Protein AF-A0A961WH49-F1 (afdb_monomer_lite)

Sequence (160 aa):
MSEDCFDELENGQGAEIACLVPLRLSDTERTELETGSRGYVKDVACTLTVRISRATIAEAISAADHVFESPEQPVTCTVTTHKSRFDVTATFAPRIVFKNDAAVEATPGLANVKGVNRAISWPVVMFVNRWPSIRTGLMQVADAYRRHARGRHENGPSKP

Foldseek 3Di:
DAQPQVCLLPPNPDQKSWHKDKDFDDPVRQVVVCVVVVNFWRTKIKIKTDIGGNVLVVVVLVDQWDKRKADWIKMKMWTDTPPDIWIKIWTWIKIFTHHRLATPWIFGRIGDIDGDDPVVVVVVNVCCRPPPVNTVVVRVVSSVVSVVVVVCVVCDDDDD

Secondary structure (DSSP, 8-state):
-BS-HHHHHHH--SSEEEEEEEEE--HHHHHHHHHHTTTSEEEEEEEEEEEEEHHHHHHHHH-SSEEEEPPPEEEEEEEEESS-EEEEEEEE--EEEEETTEEEEEE--EEEEESS-HHHHHHHHHHHHH-HHHHHHHHHHHHHHHHHHHHHHHT-----

Structure (mmCIF, N/CA/C/O backbone):
data_AF-A0A961WH49-F1
#
_entry.id   AF-A0A961WH49-F1
#
loop_
_atom_site.group_PDB
_atom_site.id
_atom_site.type_symbol
_atom_site.label_atom_id
_atom_site.label_alt_id
_atom_site.label_comp_id
_atom_site.label_asym_id
_atom_site.label_entity_id
_atom_site.label_seq_id
_atom_site.pdbx_PDB_ins_code
_atom_site.Cartn_x
_atom_site.Cartn_y
_atom_site.Cartn_z
_atom_site.occupancy
_atom_site.B_iso_or_equiv
_atom_site.auth_seq_id
_atom_site.auth_comp_id
_atom_site.auth_asym_id
_atom_site.auth_atom_id
_atom_site.pdbx_PDB_model_num
ATOM 1 N N . MET A 1 1 ? -10.340 -15.920 -3.543 1.00 65.38 1 MET A N 1
ATOM 2 C CA . MET A 1 1 ? -10.041 -14.561 -3.053 1.00 65.38 1 MET A CA 1
ATOM 3 C C . MET A 1 1 ? -10.832 -13.599 -3.903 1.00 65.38 1 MET A C 1
ATOM 5 O O . MET A 1 1 ? -10.866 -13.810 -5.110 1.00 65.38 1 MET A O 1
ATOM 9 N N . SER A 1 2 ? -11.486 -12.624 -3.280 1.00 78.75 2 SER A N 1
ATOM 10 C CA . SER A 1 2 ? -12.214 -11.576 -4.002 1.00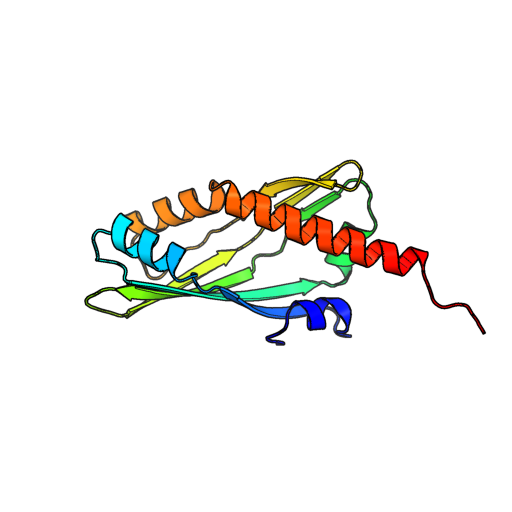 78.75 2 SER A CA 1
ATOM 11 C C . SER A 1 2 ? -11.238 -10.598 -4.671 1.00 78.75 2 SER A C 1
ATOM 13 O O . SER A 1 2 ? -10.148 -10.375 -4.146 1.00 78.75 2 SER A O 1
ATOM 15 N N . GLU A 1 3 ? -11.611 -10.011 -5.806 1.00 80.88 3 GLU A N 1
ATOM 16 C CA . GLU A 1 3 ? -10.914 -8.846 -6.385 1.00 80.88 3 GLU A CA 1
ATOM 17 C C . GLU A 1 3 ? -11.504 -7.517 -5.880 1.00 80.88 3 GLU A C 1
ATOM 19 O O . GLU A 1 3 ? -10.883 -6.466 -6.022 1.00 80.88 3 GLU A O 1
ATOM 24 N N . ASP A 1 4 ? -12.672 -7.570 -5.233 1.00 85.69 4 ASP A N 1
ATOM 25 C CA . ASP A 1 4 ? -13.268 -6.453 -4.508 1.00 85.69 4 ASP A CA 1
ATOM 26 C C . ASP A 1 4 ? -12.992 -6.624 -3.011 1.00 85.69 4 ASP A C 1
ATOM 28 O O . ASP A 1 4 ? -13.689 -7.339 -2.282 1.00 85.69 4 ASP A O 1
ATOM 32 N N . CYS A 1 5 ? -11.903 -6.002 -2.558 1.00 87.31 5 CYS A N 1
ATOM 33 C CA . CYS A 1 5 ? -11.503 -6.047 -1.157 1.00 87.31 5 CYS A CA 1
ATOM 34 C C . CYS A 1 5 ? -12.479 -5.334 -0.222 1.00 87.31 5 CYS A C 1
ATOM 36 O O . CYS A 1 5 ? -12.513 -5.672 0.960 1.00 87.31 5 CYS A O 1
ATOM 38 N N . PHE A 1 6 ? -13.229 -4.347 -0.715 1.00 85.94 6 PHE A N 1
ATOM 39 C CA . PHE A 1 6 ? -14.1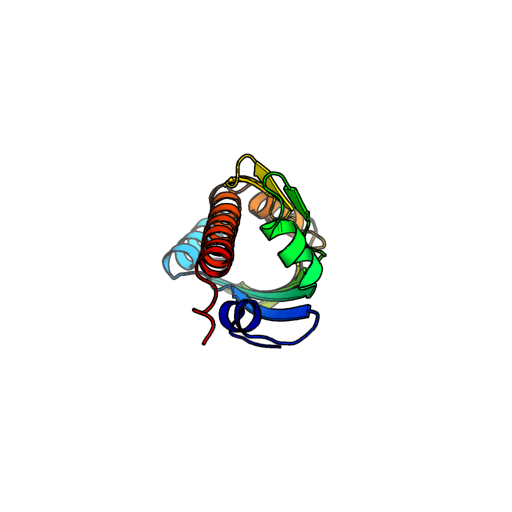76 -3.624 0.119 1.00 85.94 6 PHE A CA 1
ATOM 40 C C . PHE A 1 6 ? -15.413 -4.487 0.365 1.00 85.94 6 PHE A C 1
ATOM 42 O O . PHE A 1 6 ? -15.774 -4.700 1.518 1.00 85.94 6 PHE A O 1
ATOM 49 N N . ASP A 1 7 ? -15.977 -5.090 -0.683 1.00 88.00 7 ASP A N 1
ATOM 50 C CA . ASP A 1 7 ? -17.088 -6.035 -0.534 1.00 88.00 7 ASP A CA 1
ATOM 51 C C . ASP A 1 7 ? -16.707 -7.245 0.337 1.00 88.00 7 ASP A C 1
ATOM 53 O O . ASP A 1 7 ? -17.439 -7.606 1.259 1.00 88.00 7 ASP A O 1
ATOM 57 N N . GLU A 1 8 ? -15.512 -7.818 0.137 1.00 90.56 8 GLU A N 1
ATOM 58 C CA . GLU A 1 8 ? -15.022 -8.904 0.995 1.00 90.56 8 GLU A CA 1
ATOM 59 C C . GLU A 1 8 ? -14.934 -8.450 2.455 1.00 90.56 8 GLU A C 1
ATOM 61 O O . GLU A 1 8 ? -15.381 -9.157 3.357 1.00 90.56 8 GLU A O 1
ATOM 66 N N . LEU A 1 9 ? -14.395 -7.259 2.714 1.00 86.94 9 LEU A N 1
ATOM 67 C CA . LEU A 1 9 ? -14.302 -6.700 4.057 1.00 86.94 9 LEU A CA 1
ATOM 68 C C . LEU A 1 9 ? -15.684 -6.499 4.699 1.00 86.94 9 LEU A C 1
ATOM 70 O O . LEU A 1 9 ? -15.847 -6.797 5.883 1.00 86.94 9 LEU A O 1
ATOM 74 N N . GLU A 1 10 ? -16.677 -6.043 3.939 1.00 86.38 10 GLU A N 1
ATOM 75 C CA . GLU A 1 10 ? -17.998 -5.693 4.462 1.00 86.38 10 GLU A CA 1
ATOM 76 C C . GLU A 1 10 ? -18.974 -6.859 4.589 1.00 86.38 10 GLU A C 1
ATOM 78 O O . GLU A 1 10 ? -19.665 -6.958 5.605 1.00 86.38 10 GLU A O 1
ATOM 83 N N . ASN A 1 11 ? -19.041 -7.708 3.566 1.00 87.19 11 ASN A N 1
ATOM 84 C CA . ASN A 1 11 ? -20.110 -8.686 3.376 1.00 87.19 11 ASN A CA 1
ATOM 85 C C . ASN A 1 11 ? -19.618 -10.134 3.481 1.00 87.19 11 ASN A C 1
ATOM 87 O O . ASN A 1 11 ? -20.424 -11.052 3.677 1.00 87.19 11 ASN A O 1
ATOM 91 N N . GLY A 1 12 ? -18.304 -10.358 3.391 1.00 87.50 12 GLY A N 1
ATOM 92 C CA . GLY A 1 12 ? -17.728 -11.693 3.501 1.00 87.50 12 GLY A CA 1
ATOM 93 C C . GLY A 1 12 ? -18.018 -12.351 4.859 1.00 87.50 12 GLY A C 1
ATOM 94 O O . GLY A 1 12 ? -18.004 -11.714 5.911 1.00 87.50 12 GLY A O 1
ATOM 95 N N . GLN A 1 13 ? -18.280 -13.659 4.832 1.00 87.56 13 GLN A N 1
ATOM 96 C CA . GLN A 1 13 ? -18.679 -14.451 6.009 1.00 87.56 13 GLN A CA 1
ATOM 97 C C . GLN A 1 13 ? -17.543 -15.335 6.559 1.00 87.56 13 GLN A C 1
ATOM 99 O O . GLN A 1 13 ? -17.705 -16.008 7.575 1.00 87.56 13 GLN A O 1
AT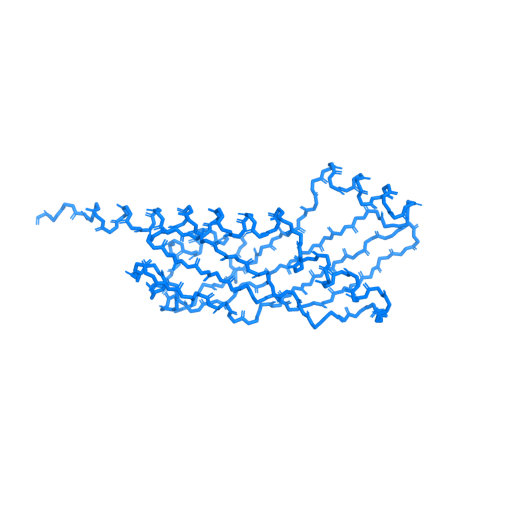OM 104 N N . GLY A 1 14 ? -16.393 -15.378 5.877 1.00 90.25 14 GLY A N 1
ATOM 105 C CA . GLY A 1 14 ? -15.237 -16.175 6.293 1.00 90.25 14 GLY A CA 1
ATOM 106 C C . GLY A 1 14 ? -14.536 -15.601 7.527 1.00 90.25 14 GLY A C 1
ATOM 107 O O . GLY A 1 14 ? -14.633 -14.412 7.802 1.00 90.25 14 GLY A O 1
ATOM 108 N N . ALA A 1 15 ? -13.773 -16.423 8.252 1.00 92.50 15 ALA A N 1
ATOM 109 C CA . ALA A 1 15 ? -12.995 -15.965 9.415 1.00 92.50 15 ALA A CA 1
ATOM 110 C C . ALA A 1 15 ? -11.880 -14.961 9.050 1.00 92.50 15 ALA A C 1
ATOM 112 O O . ALA A 1 15 ? -11.422 -14.185 9.891 1.00 92.50 15 ALA A O 1
ATOM 113 N N . GLU A 1 16 ? -11.458 -14.964 7.788 1.00 93.69 16 GLU A N 1
ATOM 114 C CA . GLU A 1 16 ? -10.447 -14.070 7.238 1.00 93.69 16 GLU A CA 1
ATOM 115 C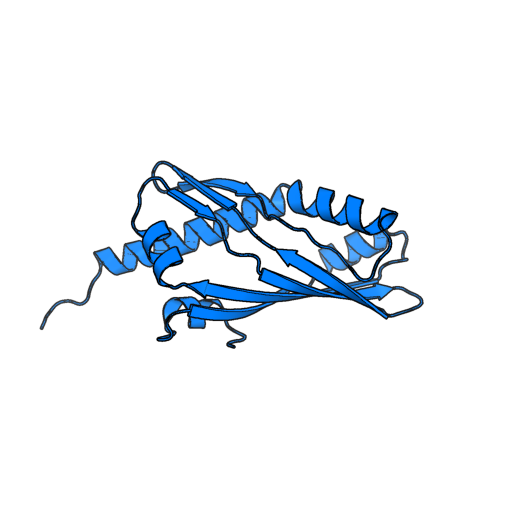 C . GLU A 1 16 ? -11.049 -13.225 6.116 1.00 93.69 16 GLU A C 1
ATOM 117 O O . GLU A 1 16 ? -11.906 -13.687 5.363 1.00 93.69 16 GLU A O 1
ATOM 122 N N . ILE A 1 17 ? -10.558 -11.999 5.993 1.00 92.12 17 ILE A N 1
ATOM 123 C CA . ILE A 1 17 ? -10.712 -11.144 4.819 1.00 92.12 17 ILE A CA 1
ATOM 124 C C . ILE A 1 17 ? -9.620 -11.566 3.846 1.00 92.12 17 ILE A C 1
ATOM 126 O O . ILE A 1 17 ? -8.438 -11.402 4.156 1.00 92.12 17 ILE A O 1
ATOM 130 N N . ALA A 1 18 ? -10.005 -12.136 2.703 1.00 94.38 18 ALA A N 1
ATOM 131 C CA . ALA A 1 18 ? -9.069 -12.691 1.729 1.00 94.38 18 ALA A CA 1
ATOM 132 C C . ALA A 1 18 ? -9.329 -12.143 0.316 1.00 94.38 18 ALA A C 1
ATOM 134 O O . ALA A 1 18 ? -10.205 -12.627 -0.409 1.00 94.38 18 ALA A O 1
ATOM 135 N N . CYS A 1 19 ? -8.532 -11.161 -0.105 1.00 94.12 19 CYS A N 1
ATOM 136 C CA . CYS A 1 19 ? -8.766 -10.431 -1.348 1.00 94.12 19 CYS A CA 1
ATOM 137 C C . CYS A 1 19 ? -7.475 -9.957 -2.038 1.00 94.12 19 CYS A C 1
ATOM 139 O O . CYS A 1 19 ? -6.399 -9.928 -1.440 1.00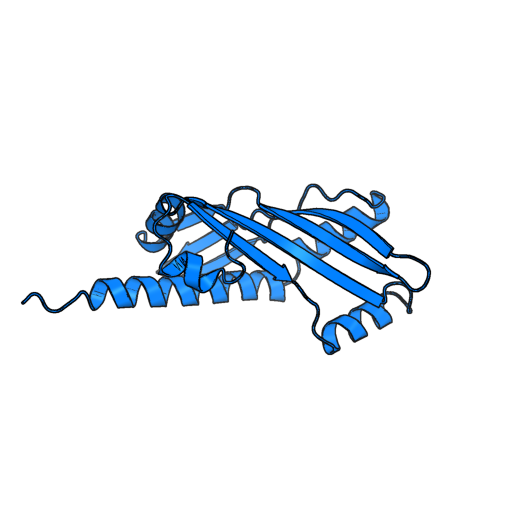 94.12 19 CYS A O 1
ATOM 141 N N . LEU A 1 20 ? -7.572 -9.637 -3.327 1.00 93.88 20 LEU A N 1
ATOM 142 C CA . LEU A 1 20 ? -6.477 -9.148 -4.159 1.00 93.88 20 LEU A CA 1
ATOM 143 C C . LEU A 1 20 ? -6.676 -7.660 -4.436 1.00 93.88 20 LEU A C 1
ATOM 145 O O . LEU A 1 20 ? -7.706 -7.266 -4.972 1.00 93.88 20 LEU A O 1
ATOM 149 N N . VAL A 1 21 ? -5.672 -6.842 -4.122 1.00 91.69 21 VAL A N 1
ATOM 150 C CA . VAL A 1 21 ? -5.669 -5.415 -4.461 1.00 91.69 21 VAL A CA 1
ATOM 151 C C . VAL A 1 21 ? -4.755 -5.196 -5.667 1.00 91.69 21 VAL A C 1
ATOM 153 O O . VAL A 1 21 ? -3.527 -5.299 -5.524 1.00 91.69 21 VAL A O 1
ATOM 156 N N . PRO A 1 22 ? -5.301 -4.881 -6.856 1.00 92.31 22 PRO A N 1
ATOM 157 C CA . PRO A 1 22 ? -4.491 -4.441 -7.978 1.00 92.31 22 PRO A CA 1
ATOM 158 C C . PRO A 1 22 ? -3.970 -3.026 -7.705 1.00 92.31 22 PRO A C 1
ATOM 160 O O . PRO A 1 22 ? -4.730 -2.079 -7.531 1.00 92.31 22 PRO A O 1
ATOM 163 N N . LEU A 1 23 ? -2.650 -2.878 -7.696 1.00 89.38 23 LEU A N 1
ATOM 164 C CA . LEU A 1 23 ? -1.967 -1.602 -7.524 1.00 89.38 23 LEU A CA 1
ATOM 165 C C . LEU A 1 23 ? -1.385 -1.201 -8.879 1.00 89.38 23 LEU A C 1
ATOM 167 O O . LEU A 1 23 ? -0.387 -1.762 -9.348 1.00 89.38 23 LEU A O 1
ATOM 171 N N . ARG A 1 24 ? -2.062 -0.262 -9.536 1.00 89.81 24 ARG A N 1
ATOM 172 C CA . ARG A 1 24 ? -1.670 0.286 -10.835 1.00 89.81 24 ARG A CA 1
ATOM 173 C C . ARG A 1 24 ? -1.319 1.752 -10.665 1.00 89.81 24 ARG A C 1
ATOM 175 O O . ARG A 1 24 ? -2.021 2.469 -9.960 1.00 89.81 24 ARG A O 1
ATOM 182 N N . LEU A 1 25 ? -0.262 2.176 -11.343 1.00 85.19 25 LEU A N 1
ATOM 183 C CA . LEU A 1 25 ? 0.049 3.591 -11.463 1.00 85.19 25 LEU A CA 1
ATOM 184 C C . LEU A 1 25 ? -0.999 4.268 -12.346 1.00 85.19 25 LEU A C 1
ATOM 186 O O . LEU A 1 25 ? -1.366 3.740 -13.403 1.00 85.19 25 LEU A O 1
ATOM 190 N N . SER A 1 26 ? -1.437 5.449 -11.923 1.00 88.19 26 SER A N 1
ATOM 191 C CA . SER A 1 26 ? -2.117 6.402 -12.797 1.00 88.19 26 SER A CA 1
ATOM 192 C C . SER A 1 26 ? -1.192 6.849 -13.934 1.00 88.19 26 SER A C 1
ATOM 194 O O . SER A 1 26 ? 0.028 6.674 -13.877 1.00 88.19 26 SER A O 1
ATOM 196 N N . ASP A 1 27 ? -1.749 7.466 -14.975 1.00 91.44 27 ASP A N 1
ATOM 197 C CA . ASP A 1 27 ? -0.939 7.958 -16.097 1.00 91.44 27 ASP A CA 1
ATOM 198 C C . ASP A 1 27 ? 0.063 9.042 -15.665 1.00 91.44 27 ASP A C 1
ATOM 200 O O . ASP A 1 27 ? 1.191 9.082 -16.167 1.00 91.44 27 ASP A O 1
ATOM 204 N N . THR A 1 28 ? -0.305 9.869 -14.681 1.00 89.25 28 THR A N 1
ATOM 205 C CA . THR A 1 28 ? 0.594 10.856 -14.068 1.00 89.25 28 THR A CA 1
ATOM 206 C C . THR A 1 28 ? 1.763 10.170 -13.368 1.00 89.25 28 THR A C 1
ATOM 208 O O . THR A 1 28 ? 2.915 10.451 -13.689 1.00 89.25 28 THR A O 1
ATOM 211 N N . GLU A 1 29 ? 1.494 9.213 -12.476 1.00 85.88 29 GLU A N 1
ATOM 212 C CA . GLU A 1 29 ? 2.546 8.494 -11.743 1.00 85.88 29 GLU A CA 1
ATOM 213 C C . GLU A 1 29 ? 3.435 7.668 -12.681 1.00 85.88 29 GLU A C 1
ATOM 215 O O . GLU A 1 29 ? 4.646 7.579 -12.475 1.00 85.88 29 GLU A O 1
ATOM 220 N N . ARG A 1 30 ? 2.863 7.091 -13.747 1.00 88.94 30 ARG A N 1
ATOM 221 C CA . ARG A 1 30 ? 3.630 6.384 -14.778 1.00 88.94 30 ARG A CA 1
ATOM 222 C C . ARG A 1 30 ? 4.589 7.335 -15.497 1.00 88.94 30 ARG A C 1
ATOM 224 O O . ARG A 1 30 ? 5.756 6.999 -15.686 1.00 88.94 30 ARG A O 1
ATOM 231 N N . THR A 1 31 ? 4.125 8.535 -15.840 1.00 89.75 31 THR A N 1
ATOM 232 C CA . THR A 1 31 ? 4.944 9.574 -16.488 1.00 89.75 31 THR A CA 1
ATOM 233 C C . THR A 1 31 ? 6.054 10.081 -15.565 1.00 89.75 31 THR A C 1
ATOM 235 O O . THR A 1 31 ? 7.199 10.251 -15.997 1.00 89.75 31 THR A O 1
ATOM 238 N N . GLU A 1 32 ? 5.748 10.293 -14.284 1.00 86.75 32 GLU A N 1
ATOM 239 C CA . GLU A 1 32 ? 6.730 10.681 -13.268 1.00 86.75 32 GLU A CA 1
ATOM 240 C C . GLU A 1 32 ? 7.794 9.598 -13.073 1.00 86.75 32 GLU A C 1
ATOM 242 O O . GLU A 1 32 ? 8.989 9.902 -13.047 1.00 86.75 32 GLU A O 1
ATOM 247 N N . LEU A 1 33 ? 7.382 8.330 -13.003 1.00 84.56 33 LEU A N 1
ATOM 248 C CA . LEU A 1 33 ? 8.283 7.186 -12.904 1.00 84.56 33 LEU A CA 1
ATOM 249 C C . LEU A 1 33 ? 9.195 7.076 -14.130 1.00 84.56 33 LEU A C 1
ATOM 251 O O . LEU A 1 33 ? 10.409 6.877 -13.998 1.00 84.56 33 LEU A O 1
ATOM 255 N N . GLU A 1 34 ? 8.628 7.210 -15.326 1.00 88.00 34 GLU A N 1
ATOM 256 C CA . GLU A 1 34 ? 9.397 7.181 -16.562 1.00 88.00 34 GLU A CA 1
ATOM 257 C C . GLU A 1 34 ? 10.421 8.318 -16.588 1.00 88.00 34 GLU A C 1
ATOM 259 O O . GLU A 1 34 ? 11.606 8.084 -16.828 1.00 88.00 34 GLU A O 1
ATOM 264 N N . THR A 1 35 ? 10.002 9.534 -16.248 1.00 89.12 35 THR A N 1
ATOM 265 C CA . THR A 1 35 ? 10.879 10.709 -16.217 1.00 89.12 35 THR A CA 1
ATOM 266 C C . THR A 1 35 ? 11.984 10.563 -15.170 1.00 89.12 35 THR A C 1
ATOM 268 O O . THR A 1 35 ? 13.167 10.729 -15.483 1.00 89.12 35 THR A O 1
ATOM 271 N N . GLY A 1 36 ? 11.633 10.175 -13.941 1.00 81.50 36 GLY A N 1
ATOM 272 C CA . GLY A 1 36 ? 12.576 9.973 -12.839 1.00 81.50 36 GLY A CA 1
ATOM 273 C C . GLY A 1 36 ? 13.584 8.854 -13.106 1.00 81.50 36 GLY A C 1
ATOM 274 O O . GLY A 1 36 ? 14.740 8.943 -12.691 1.00 81.50 36 GLY A O 1
ATOM 275 N N . SER A 1 37 ? 13.186 7.835 -13.871 1.00 82.88 37 SER A N 1
ATOM 276 C CA . SER A 1 37 ? 14.067 6.750 -14.315 1.00 82.88 37 SER A CA 1
ATOM 277 C C . SER A 1 37 ? 14.781 7.028 -15.646 1.00 82.88 37 SER A C 1
ATOM 279 O O . SER A 1 37 ? 15.448 6.136 -16.174 1.00 82.88 37 SER A O 1
ATOM 281 N N . ARG A 1 38 ? 14.673 8.248 -16.199 1.00 89.50 38 ARG A N 1
ATOM 282 C CA . ARG A 1 38 ? 15.246 8.650 -17.500 1.00 89.50 38 ARG A CA 1
ATOM 283 C C . ARG A 1 38 ? 14.824 7.729 -18.651 1.00 89.50 38 ARG A C 1
ATOM 285 O O . ARG A 1 38 ? 15.633 7.350 -19.495 1.00 89.50 38 ARG A O 1
ATOM 292 N N . GLY A 1 39 ? 13.557 7.331 -18.656 1.00 86.31 39 GLY A N 1
ATOM 293 C CA . GLY A 1 39 ? 12.962 6.458 -19.661 1.00 86.31 39 GLY A CA 1
ATOM 294 C C . GLY A 1 39 ? 13.239 4.968 -19.459 1.00 86.31 39 GLY A C 1
ATOM 295 O O . GLY A 1 39 ? 12.789 4.166 -20.282 1.00 86.31 39 GLY A O 1
ATOM 296 N N . TYR A 1 40 ? 13.974 4.579 -18.408 1.00 86.81 40 TYR A N 1
ATOM 297 C CA . TYR A 1 40 ? 14.361 3.186 -18.194 1.00 86.81 40 TYR A CA 1
ATOM 298 C C . TYR A 1 40 ? 13.176 2.317 -17.770 1.00 86.81 40 TYR A C 1
ATOM 300 O O . TYR A 1 40 ? 12.939 1.279 -18.397 1.00 86.81 40 TYR A O 1
ATOM 308 N N . VAL A 1 41 ? 12.452 2.736 -16.727 1.00 87.44 41 VAL A N 1
ATOM 309 C CA . VAL A 1 41 ? 11.247 2.073 -16.216 1.00 87.44 41 VAL A CA 1
ATOM 310 C C . VAL A 1 41 ? 10.036 2.712 -16.883 1.00 87.44 41 VAL A C 1
ATOM 312 O O . VAL A 1 41 ? 9.919 3.930 -16.907 1.00 87.44 41 VAL A O 1
ATOM 315 N N . LYS A 1 42 ? 9.155 1.889 -17.448 1.00 90.19 42 LYS A N 1
ATOM 316 C CA . LYS A 1 42 ? 7.963 2.332 -18.181 1.00 90.19 42 LYS A CA 1
ATOM 317 C C . LYS A 1 42 ? 6.687 2.137 -17.390 1.00 90.19 42 LYS A C 1
ATOM 319 O O . LYS A 1 42 ? 5.770 2.932 -17.512 1.00 90.19 42 LYS A O 1
ATOM 324 N N . ASP A 1 43 ? 6.614 1.063 -16.614 1.00 91.25 43 ASP A N 1
ATOM 325 C CA . ASP A 1 43 ? 5.423 0.747 -15.840 1.00 91.25 43 ASP A CA 1
ATOM 326 C C . ASP A 1 43 ? 5.770 -0.171 -14.672 1.00 91.25 43 ASP A C 1
ATOM 328 O O . ASP A 1 43 ? 6.710 -0.973 -14.747 1.00 91.25 43 ASP A O 1
ATOM 332 N N . VAL A 1 44 ? 4.991 -0.063 -13.601 1.00 90.56 44 VAL A N 1
ATOM 333 C CA . VAL A 1 44 ? 5.040 -0.975 -12.460 1.00 90.56 44 VAL A CA 1
ATOM 334 C C . VAL A 1 44 ? 3.617 -1.352 -12.103 1.00 90.56 44 VAL A C 1
ATOM 336 O O . VAL A 1 44 ? 2.750 -0.509 -11.891 1.00 90.56 44 VAL A O 1
ATOM 339 N N . ALA A 1 45 ? 3.396 -2.654 -12.041 1.00 93.75 45 ALA A N 1
ATOM 340 C CA . ALA A 1 45 ? 2.078 -3.235 -11.974 1.00 93.75 45 ALA A CA 1
ATOM 341 C C . ALA A 1 45 ? 2.086 -4.276 -10.852 1.00 93.75 45 ALA A C 1
ATOM 343 O O . ALA A 1 45 ? 2.643 -5.355 -11.035 1.00 93.75 45 ALA A O 1
ATOM 344 N N . CYS A 1 46 ? 1.497 -3.961 -9.699 1.00 93.94 46 CYS A N 1
ATOM 345 C CA . CYS A 1 46 ? 1.556 -4.825 -8.522 1.00 93.94 46 CYS A CA 1
ATOM 346 C C . CYS A 1 46 ? 0.199 -5.427 -8.160 1.00 93.94 46 CYS A C 1
ATOM 348 O O . CYS A 1 46 ? -0.857 -4.906 -8.506 1.00 93.94 46 CYS A O 1
ATOM 350 N N . THR A 1 47 ? 0.243 -6.546 -7.449 1.00 95.94 47 THR A N 1
ATOM 351 C CA . THR A 1 47 ? -0.898 -7.184 -6.795 1.00 95.94 47 THR A CA 1
ATOM 352 C C . THR A 1 47 ? -0.517 -7.441 -5.347 1.00 95.94 47 THR A C 1
ATOM 354 O O . THR A 1 47 ? 0.455 -8.151 -5.074 1.00 95.94 47 THR A O 1
ATOM 357 N N . LEU A 1 48 ? -1.267 -6.842 -4.428 1.00 95.19 48 LEU A N 1
ATOM 358 C CA . LEU A 1 48 ? -1.180 -7.110 -2.997 1.00 95.19 48 LEU A CA 1
ATOM 359 C C . LEU A 1 48 ? -2.197 -8.201 -2.650 1.00 95.19 48 LEU A C 1
ATOM 361 O O . LEU A 1 48 ? -3.383 -8.075 -2.944 1.00 95.19 48 LEU A O 1
ATOM 365 N N . THR A 1 49 ? -1.722 -9.276 -2.034 1.00 96.25 49 THR A N 1
ATOM 366 C CA . THR A 1 49 ? -2.550 -10.380 -1.538 1.00 96.25 49 THR A CA 1
ATOM 367 C C . THR A 1 49 ? -2.880 -10.097 -0.084 1.00 96.25 49 THR A C 1
ATOM 369 O O . THR A 1 49 ? -2.001 -10.219 0.760 1.00 96.25 49 THR A O 1
ATOM 372 N N . VAL A 1 50 ? -4.122 -9.709 0.201 1.00 93.81 50 VAL A N 1
ATOM 373 C CA . VAL A 1 50 ? -4.598 -9.431 1.558 1.00 93.81 50 VAL A CA 1
ATOM 374 C C . VAL A 1 50 ? -5.213 -10.690 2.152 1.00 93.81 50 VAL A C 1
ATOM 376 O O . VAL A 1 50 ? -6.089 -11.311 1.550 1.00 93.81 50 VAL A O 1
ATOM 379 N N . ARG A 1 51 ? -4.762 -11.040 3.351 1.00 94.81 51 ARG A N 1
ATOM 380 C CA . ARG A 1 51 ? -5.275 -12.100 4.205 1.00 94.81 51 ARG A CA 1
ATOM 381 C C . ARG A 1 51 ? -5.126 -11.680 5.663 1.00 94.81 51 ARG A C 1
ATOM 383 O O . ARG A 1 51 ? -4.031 -11.724 6.226 1.00 94.81 51 ARG A O 1
ATOM 390 N N . ILE A 1 52 ? -6.224 -11.224 6.257 1.00 93.94 52 ILE A N 1
ATOM 391 C CA . ILE A 1 52 ? -6.255 -10.702 7.630 1.00 93.94 52 ILE A CA 1
ATOM 392 C C . ILE A 1 52 ? -7.453 -11.303 8.363 1.00 93.94 52 ILE A C 1
ATOM 394 O O . ILE A 1 52 ? -8.545 -11.387 7.808 1.00 93.94 52 ILE A O 1
ATOM 398 N N . SER A 1 53 ? -7.270 -11.708 9.619 1.00 93.88 53 SER A N 1
ATOM 399 C CA . SER A 1 53 ? -8.373 -12.187 10.457 1.00 93.88 53 SER A CA 1
ATOM 400 C C . SER A 1 53 ? -9.400 -11.080 10.706 1.00 93.88 53 SER A C 1
ATOM 402 O O . SER A 1 53 ? -9.047 -9.960 11.088 1.00 93.88 53 SER A O 1
ATOM 404 N N . ARG A 1 54 ? -10.692 -11.404 10.567 1.00 91.69 54 ARG A N 1
ATOM 405 C CA . ARG A 1 54 ? -11.777 -10.473 10.917 1.00 91.69 54 ARG A CA 1
ATOM 406 C C . ARG A 1 54 ? -11.758 -10.097 12.391 1.00 91.69 54 ARG A C 1
ATOM 408 O O . ARG A 1 54 ? -12.102 -8.968 12.720 1.00 91.69 54 ARG A O 1
ATOM 415 N N . ALA A 1 55 ? -11.324 -11.008 13.263 1.00 91.31 55 ALA A N 1
ATOM 416 C CA . ALA A 1 55 ? -11.208 -10.730 14.692 1.00 91.31 55 ALA A CA 1
ATOM 417 C C . ALA A 1 55 ? -10.186 -9.614 14.965 1.00 91.31 55 ALA A C 1
ATOM 419 O O . ALA A 1 55 ? -10.473 -8.708 15.740 1.00 91.31 55 ALA A O 1
ATOM 420 N N . THR A 1 56 ? -9.047 -9.625 14.264 1.00 90.75 56 THR A N 1
ATOM 421 C CA . THR A 1 56 ? -8.018 -8.577 14.376 1.00 90.75 56 THR A CA 1
ATOM 422 C C . THR A 1 56 ? -8.551 -7.216 13.922 1.00 90.75 56 THR A C 1
ATOM 424 O O . THR A 1 56 ? -8.301 -6.201 14.566 1.00 90.75 56 THR A O 1
ATOM 427 N N . ILE A 1 57 ? -9.331 -7.181 12.837 1.00 90.31 57 ILE A N 1
ATOM 428 C CA . ILE A 1 57 ? -9.970 -5.943 12.370 1.00 90.31 57 ILE A CA 1
ATOM 429 C C . ILE A 1 57 ? -11.043 -5.464 13.358 1.00 90.31 57 ILE A C 1
ATOM 431 O O . ILE A 1 57 ? -11.090 -4.280 13.681 1.00 90.31 57 ILE A O 1
ATOM 435 N N . ALA A 1 58 ? -11.878 -6.367 13.875 1.00 89.31 58 ALA A N 1
ATOM 436 C CA . ALA A 1 58 ? -12.924 -6.031 14.839 1.00 89.31 58 ALA A CA 1
ATOM 437 C C . ALA A 1 58 ? -12.349 -5.445 16.139 1.00 89.31 58 ALA A C 1
ATOM 439 O O . ALA A 1 58 ? -12.859 -4.441 16.640 1.00 89.31 58 ALA A O 1
ATOM 440 N N . GLU A 1 59 ? -11.254 -6.015 16.648 1.00 87.88 59 GLU A N 1
ATOM 441 C CA . GLU A 1 59 ? -10.531 -5.485 17.806 1.00 87.88 59 GLU A CA 1
ATOM 442 C C . GLU A 1 59 ? -10.069 -4.043 17.549 1.00 87.88 59 GLU A C 1
ATOM 444 O O . GLU A 1 59 ? -10.403 -3.139 18.323 1.00 87.88 59 GLU A O 1
ATOM 449 N N . ALA A 1 60 ? -9.417 -3.808 16.406 1.00 88.00 60 ALA A N 1
ATOM 450 C CA . ALA A 1 60 ? -8.926 -2.491 16.008 1.00 88.00 60 ALA A CA 1
ATOM 451 C C . ALA A 1 60 ? -10.037 -1.449 15.799 1.00 88.00 60 ALA A C 1
ATOM 453 O O . ALA A 1 60 ? -9.818 -0.256 16.026 1.00 88.00 60 ALA A O 1
ATOM 454 N N . ILE A 1 61 ? -11.234 -1.873 15.380 1.00 88.69 61 ILE A N 1
ATOM 455 C CA . ILE A 1 61 ? -12.404 -0.995 15.265 1.00 88.69 61 ILE A CA 1
ATOM 456 C C . ILE A 1 61 ? -12.981 -0.681 16.644 1.00 88.69 61 ILE A C 1
ATOM 458 O O . ILE A 1 61 ? -13.378 0.458 16.880 1.00 88.69 61 ILE A O 1
ATOM 462 N N . SER A 1 62 ? -13.060 -1.656 17.550 1.00 87.62 62 SER A N 1
ATOM 463 C CA . SER A 1 62 ? -13.756 -1.495 18.835 1.00 87.62 62 SER A CA 1
ATOM 464 C C . SER A 1 62 ? -13.021 -0.583 19.826 1.00 87.62 62 SER A C 1
ATOM 466 O O . SER A 1 62 ? -13.658 0.165 20.564 1.00 87.62 62 SER A O 1
ATOM 468 N N . ALA A 1 63 ? -11.687 -0.590 19.818 1.00 87.25 63 ALA A N 1
ATOM 469 C CA . ALA A 1 63 ? -10.872 0.160 20.768 1.00 87.25 63 ALA A CA 1
ATOM 470 C C . ALA A 1 63 ? -10.678 1.625 20.345 1.00 87.25 63 ALA A C 1
ATOM 472 O O . ALA A 1 63 ? -10.296 1.891 19.206 1.00 87.25 63 ALA A O 1
ATOM 473 N N . ALA A 1 64 ? -10.903 2.578 21.260 1.00 82.19 64 ALA A N 1
ATOM 474 C CA . ALA A 1 64 ? -10.700 4.012 21.009 1.00 82.19 64 ALA A CA 1
ATOM 475 C C . ALA A 1 64 ? -9.238 4.349 20.668 1.00 82.19 64 ALA A C 1
ATOM 477 O O . ALA A 1 64 ? -8.959 4.974 19.643 1.00 82.19 64 ALA A O 1
ATOM 478 N N . ASP A 1 65 ? -8.315 3.808 21.458 1.00 92.00 65 ASP A N 1
ATOM 479 C CA . ASP A 1 65 ? -6.879 3.858 21.216 1.00 92.00 65 ASP A CA 1
ATOM 480 C C . ASP A 1 65 ? -6.388 2.443 20.918 1.00 92.00 65 ASP A C 1
ATOM 482 O O . ASP A 1 65 ? -6.665 1.509 21.673 1.00 92.00 65 ASP A O 1
ATOM 486 N N . HIS A 1 66 ? -5.680 2.264 19.806 1.00 93.06 66 HIS A N 1
ATOM 487 C CA . HIS A 1 66 ? -5.207 0.948 19.383 1.00 93.06 66 HIS A CA 1
ATOM 488 C C . HIS A 1 66 ? -4.005 1.065 18.451 1.00 93.06 66 HIS A C 1
ATOM 490 O O . HIS A 1 66 ? -3.900 2.012 17.673 1.00 93.06 66 HIS A O 1
ATOM 496 N N . VAL A 1 67 ? -3.114 0.078 18.492 1.00 94.56 67 VAL A N 1
ATOM 497 C CA . VAL A 1 67 ? -2.050 -0.078 17.499 1.00 94.56 67 VAL A CA 1
ATOM 498 C C . VAL A 1 67 ? -2.388 -1.303 16.673 1.00 94.56 67 VAL A C 1
ATOM 500 O O . VAL A 1 67 ? -2.251 -2.425 17.144 1.00 94.56 67 VAL A O 1
ATOM 503 N N . PHE A 1 68 ? -2.843 -1.071 15.448 1.00 93.75 68 PHE A N 1
ATOM 504 C CA . PHE A 1 68 ? -3.088 -2.143 14.502 1.00 93.75 68 PHE A CA 1
ATOM 505 C C . PHE A 1 68 ? -1.780 -2.510 13.805 1.00 93.75 68 PHE A C 1
ATOM 507 O O . PHE A 1 68 ? -1.129 -1.647 13.213 1.00 93.75 68 PHE A O 1
ATOM 514 N N . GLU A 1 69 ? -1.426 -3.790 13.837 1.00 94.75 69 GLU A N 1
ATOM 515 C CA . GLU A 1 69 ? -0.302 -4.352 13.092 1.00 94.75 69 GLU A CA 1
ATOM 516 C C . GLU A 1 69 ? -0.832 -5.410 12.128 1.00 94.75 69 GLU A C 1
ATOM 518 O O . GLU A 1 69 ? -1.350 -6.452 12.535 1.00 94.75 69 GLU A O 1
ATOM 523 N N . SER A 1 70 ? -0.726 -5.133 10.830 1.00 93.38 70 SER A N 1
ATOM 524 C CA . SER A 1 70 ? -1.095 -6.111 9.816 1.00 93.38 70 SER A CA 1
ATOM 525 C C . SER A 1 70 ? -0.066 -7.241 9.790 1.00 93.38 70 SER A C 1
ATOM 527 O O . SER A 1 70 ? 1.136 -6.959 9.743 1.00 93.38 70 SER A O 1
ATOM 529 N N . PRO A 1 71 ? -0.500 -8.512 9.698 1.00 94.12 71 PRO A N 1
ATOM 530 C CA . PRO A 1 71 ? 0.410 -9.593 9.345 1.00 94.12 71 PRO A CA 1
ATOM 531 C C . PRO A 1 71 ? 1.031 -9.333 7.966 1.00 94.12 71 PRO A C 1
ATOM 533 O O . PRO A 1 71 ? 0.458 -8.594 7.157 1.00 94.12 71 PRO A O 1
ATOM 536 N N . GLU A 1 72 ? 2.188 -9.941 7.693 1.00 96.31 72 GLU A N 1
ATOM 537 C CA . GLU A 1 72 ? 2.870 -9.792 6.405 1.00 96.31 72 GLU A CA 1
ATOM 538 C C . GLU A 1 72 ? 1.983 -10.247 5.240 1.00 96.31 72 GLU A C 1
ATOM 540 O O . GLU A 1 72 ? 1.553 -11.397 5.170 1.00 96.31 72 GLU A O 1
ATOM 545 N N . GLN A 1 73 ? 1.757 -9.334 4.298 1.00 96.19 73 GLN A N 1
ATOM 546 C CA . GLN A 1 73 ? 0.967 -9.562 3.096 1.00 96.19 73 GLN A CA 1
ATOM 547 C C . GLN A 1 73 ? 1.885 -9.672 1.873 1.00 96.19 73 GLN A C 1
ATOM 549 O O . GLN A 1 73 ? 2.701 -8.772 1.645 1.00 96.19 73 GLN A O 1
ATOM 554 N N . PRO A 1 74 ? 1.793 -10.740 1.064 1.00 97.12 74 PRO A N 1
ATOM 555 C CA . PRO A 1 74 ? 2.589 -10.860 -0.149 1.00 97.12 74 PRO A CA 1
ATOM 556 C C . PRO A 1 74 ? 2.243 -9.777 -1.174 1.00 97.12 74 PRO A C 1
ATOM 558 O O . PRO A 1 74 ? 1.075 -9.523 -1.472 1.00 97.12 74 PRO A O 1
ATOM 561 N N . VAL A 1 75 ? 3.274 -9.197 -1.783 1.00 96.69 75 VAL A N 1
ATOM 562 C CA . VAL A 1 75 ? 3.156 -8.294 -2.928 1.00 96.69 75 VAL A CA 1
ATOM 563 C C . VAL A 1 75 ? 3.938 -8.881 -4.090 1.00 96.69 75 VAL A C 1
ATOM 565 O O . VAL A 1 75 ? 5.121 -9.188 -3.953 1.00 96.69 75 VAL A O 1
ATOM 568 N N . THR A 1 76 ? 3.290 -9.001 -5.244 1.00 96.19 76 THR A N 1
ATOM 569 C CA . THR A 1 76 ? 3.953 -9.363 -6.502 1.00 96.19 76 THR A CA 1
ATOM 570 C C . THR A 1 76 ? 3.809 -8.214 -7.481 1.00 96.19 76 THR A C 1
ATOM 572 O O . THR A 1 76 ? 2.700 -7.764 -7.747 1.00 96.19 76 THR A O 1
ATOM 575 N N . CYS A 1 77 ? 4.926 -7.734 -8.006 1.00 94.31 77 CYS A N 1
ATOM 576 C CA . CYS A 1 77 ? 5.003 -6.636 -8.950 1.00 94.31 77 CYS A CA 1
ATOM 577 C C . CYS A 1 77 ? 5.654 -7.106 -10.235 1.00 94.31 77 CYS A C 1
ATOM 579 O O . CYS A 1 77 ? 6.736 -7.680 -10.204 1.00 94.31 77 CYS A O 1
ATOM 581 N N . THR A 1 78 ? 5.060 -6.758 -11.364 1.00 94.88 78 THR A N 1
ATOM 582 C CA . THR A 1 78 ? 5.724 -6.870 -12.651 1.00 94.88 78 THR A CA 1
ATOM 583 C C . THR A 1 78 ? 6.230 -5.496 -13.062 1.00 94.88 78 THR A C 1
ATOM 585 O O . THR A 1 78 ? 5.456 -4.544 -13.195 1.00 94.88 78 THR A O 1
ATOM 588 N N . VAL A 1 79 ? 7.540 -5.397 -13.267 1.00 91.62 79 VAL A N 1
ATOM 589 C CA . VAL A 1 79 ? 8.221 -4.180 -13.705 1.00 91.62 79 VAL A CA 1
ATOM 590 C C . VAL A 1 79 ? 8.450 -4.268 -15.203 1.00 91.62 79 VAL A C 1
ATOM 592 O O . VAL A 1 79 ? 9.068 -5.214 -15.697 1.00 91.62 79 VAL A O 1
ATOM 595 N N . THR A 1 80 ? 7.971 -3.266 -15.929 1.00 92.75 80 THR A N 1
ATOM 596 C CA . THR A 1 80 ? 8.199 -3.129 -17.365 1.00 92.75 80 THR A CA 1
ATOM 597 C C . THR A 1 80 ? 9.239 -2.044 -17.593 1.00 92.75 80 THR A C 1
ATOM 599 O O . THR A 1 80 ? 9.080 -0.903 -17.162 1.00 92.75 80 THR A O 1
ATOM 602 N N . THR A 1 81 ? 10.314 -2.395 -18.287 1.00 90.38 81 THR A N 1
ATOM 603 C CA . THR A 1 81 ? 11.361 -1.467 -18.723 1.00 90.38 81 THR A CA 1
ATOM 604 C C . THR A 1 81 ? 11.322 -1.315 -20.237 1.00 90.38 81 THR A C 1
ATOM 606 O O . THR A 1 81 ? 10.635 -2.056 -20.935 1.00 90.38 81 THR A O 1
ATOM 609 N N . HIS A 1 82 ? 12.119 -0.397 -20.774 1.00 89.44 82 HIS A N 1
ATOM 610 C CA . HIS A 1 82 ? 12.277 -0.254 -22.223 1.00 89.44 82 HIS A CA 1
ATOM 611 C C . HIS A 1 82 ? 12.901 -1.481 -22.931 1.00 89.44 82 HIS A C 1
ATOM 613 O O . HIS A 1 82 ? 12.833 -1.552 -24.155 1.00 89.44 82 HIS A O 1
ATOM 619 N N . LYS A 1 83 ? 13.529 -2.424 -22.206 1.00 90.62 83 LYS A N 1
ATOM 620 C CA . LYS A 1 83 ? 14.196 -3.612 -22.793 1.00 90.62 83 LYS A CA 1
ATOM 621 C C . LYS A 1 83 ? 13.564 -4.941 -22.409 1.00 90.62 83 LYS A C 1
ATOM 623 O O . LYS A 1 83 ? 13.713 -5.915 -23.138 1.00 90.62 83 LYS A O 1
ATOM 628 N N . SER A 1 84 ? 12.949 -5.014 -21.238 1.00 91.44 84 SER A N 1
ATOM 629 C CA . SER A 1 84 ? 12.493 -6.275 -20.665 1.00 91.44 84 SER A CA 1
ATOM 630 C C . SER A 1 84 ? 11.403 -6.066 -19.627 1.00 91.44 84 SER A C 1
ATOM 632 O O . SER A 1 84 ? 11.174 -4.958 -19.133 1.00 91.44 84 SER A O 1
ATOM 634 N N . ARG A 1 85 ? 10.763 -7.176 -19.274 1.00 93.50 85 ARG A N 1
ATOM 635 C CA . ARG A 1 85 ? 9.790 -7.276 -18.198 1.00 93.50 85 ARG A CA 1
ATOM 636 C C . ARG A 1 85 ? 10.269 -8.328 -17.206 1.00 93.50 85 ARG A C 1
ATOM 638 O O . ARG A 1 85 ? 10.734 -9.382 -17.634 1.00 93.50 85 ARG A O 1
ATOM 645 N N . PHE A 1 86 ? 10.193 -8.036 -15.915 1.00 92.94 86 PHE A N 1
ATOM 646 C CA . PHE A 1 86 ? 10.602 -8.968 -14.865 1.00 92.94 86 PHE A CA 1
ATOM 647 C C . PHE A 1 86 ? 9.754 -8.787 -13.608 1.00 92.94 86 PHE A C 1
ATOM 649 O O . PHE A 1 86 ? 9.190 -7.714 -13.380 1.00 92.94 86 PHE A O 1
ATOM 656 N N . ASP A 1 87 ? 9.693 -9.836 -12.793 1.00 93.81 87 ASP A N 1
ATOM 657 C CA . ASP A 1 87 ? 8.905 -9.845 -11.567 1.00 93.81 87 ASP A CA 1
ATOM 658 C C . ASP A 1 87 ? 9.753 -9.536 -10.332 1.00 93.81 87 ASP A C 1
ATOM 660 O O . ASP A 1 87 ? 10.917 -9.925 -10.208 1.00 93.81 87 ASP A O 1
ATOM 664 N N . VAL A 1 88 ? 9.124 -8.829 -9.401 1.00 94.25 88 VAL A N 1
ATOM 665 C CA . VAL A 1 88 ? 9.645 -8.440 -8.097 1.00 94.25 88 VAL A CA 1
ATOM 666 C C . VAL A 1 88 ? 8.625 -8.856 -7.053 1.00 94.25 88 VAL A C 1
ATOM 668 O O . VAL A 1 88 ? 7.440 -8.563 -7.186 1.00 94.25 88 VAL A O 1
ATOM 671 N N . THR A 1 89 ? 9.072 -9.511 -5.989 1.00 96.62 89 THR A N 1
ATOM 672 C CA . THR A 1 89 ? 8.199 -9.885 -4.866 1.00 96.62 89 THR A CA 1
ATOM 673 C C . THR A 1 89 ? 8.614 -9.138 -3.614 1.00 96.62 89 THR A C 1
ATOM 675 O O . THR A 1 89 ? 9.809 -8.938 -3.414 1.00 96.62 89 THR A O 1
ATOM 678 N N . ALA A 1 90 ? 7.671 -8.788 -2.750 1.00 96.38 90 ALA A N 1
ATOM 679 C CA . ALA A 1 90 ? 7.915 -8.146 -1.462 1.00 96.38 90 ALA A CA 1
ATOM 680 C C . ALA A 1 90 ? 6.884 -8.606 -0.418 1.00 96.38 90 ALA A C 1
ATOM 682 O O . ALA A 1 90 ? 5.919 -9.295 -0.754 1.00 96.38 90 ALA A O 1
ATOM 683 N N . THR A 1 91 ? 7.074 -8.210 0.839 1.00 96.94 91 THR A N 1
ATOM 684 C CA . THR A 1 91 ? 6.041 -8.283 1.882 1.00 96.94 91 THR A CA 1
ATOM 685 C C . THR A 1 91 ? 5.616 -6.880 2.294 1.00 96.94 91 THR A C 1
ATOM 687 O O . THR A 1 91 ? 6.427 -5.955 2.278 1.00 96.94 91 THR A O 1
ATOM 690 N N . PHE A 1 92 ? 4.341 -6.716 2.635 1.00 95.81 92 PHE A N 1
ATOM 691 C CA . PHE A 1 92 ? 3.743 -5.469 3.098 1.00 95.81 92 PHE A CA 1
ATOM 692 C C . PHE A 1 92 ? 3.055 -5.707 4.443 1.00 95.81 92 PHE A C 1
ATOM 694 O O . PHE A 1 92 ? 2.160 -6.542 4.536 1.00 95.81 92 PHE A O 1
ATOM 701 N N . ALA A 1 93 ? 3.494 -5.011 5.488 1.00 96.50 93 ALA A N 1
ATOM 702 C CA . ALA A 1 93 ? 3.008 -5.194 6.855 1.00 96.50 93 ALA A CA 1
ATOM 703 C C . ALA A 1 93 ? 2.750 -3.830 7.514 1.00 96.50 93 ALA A C 1
ATOM 705 O O . ALA A 1 93 ? 3.579 -3.349 8.294 1.00 96.50 93 ALA A O 1
ATOM 706 N N . PRO A 1 94 ? 1.643 -3.152 7.164 1.00 95.00 94 PRO A N 1
ATOM 707 C CA . PRO A 1 94 ? 1.383 -1.822 7.677 1.00 95.00 94 PRO A CA 1
ATOM 708 C C . PRO A 1 94 ? 1.089 -1.842 9.176 1.00 95.00 94 PRO A C 1
ATOM 710 O O . PRO A 1 94 ? 0.370 -2.711 9.673 1.00 95.00 94 PRO A O 1
ATOM 713 N N . ARG A 1 95 ? 1.595 -0.828 9.879 1.00 95.94 95 ARG A N 1
ATOM 714 C CA . ARG A 1 95 ? 1.251 -0.526 11.270 1.00 95.94 95 ARG A CA 1
ATOM 715 C C . ARG A 1 95 ? 0.553 0.823 11.332 1.00 95.94 95 ARG A C 1
ATOM 717 O O . ARG A 1 95 ? 1.054 1.795 10.772 1.00 95.94 95 ARG A O 1
ATOM 724 N N . ILE A 1 96 ? -0.576 0.891 12.028 1.00 95.19 96 ILE A N 1
ATOM 725 C CA . ILE A 1 96 ? -1.391 2.103 12.169 1.00 95.19 96 ILE A CA 1
ATOM 726 C C . ILE A 1 96 ? -1.664 2.344 13.652 1.00 95.19 96 ILE A C 1
ATOM 728 O O . ILE A 1 96 ? -2.073 1.435 14.371 1.00 95.19 96 ILE A O 1
ATOM 732 N N . VAL A 1 97 ? -1.438 3.572 14.113 1.00 95.56 97 VAL A N 1
ATOM 733 C CA . VAL A 1 97 ? -1.730 3.994 15.486 1.00 95.56 97 VAL A CA 1
ATOM 734 C C . VAL A 1 97 ? -2.986 4.847 15.480 1.00 95.56 97 VAL A C 1
ATOM 736 O O . VAL A 1 97 ? -3.019 5.902 14.847 1.00 95.56 97 VAL A O 1
ATOM 739 N N . PHE A 1 98 ? -3.983 4.413 16.237 1.00 94.00 98 PHE A N 1
ATOM 740 C CA . PHE A 1 98 ? -5.196 5.164 16.512 1.00 94.00 98 PHE A CA 1
ATOM 741 C C . PHE A 1 98 ? -5.112 5.803 17.896 1.00 94.00 98 PHE A C 1
ATOM 743 O O . PHE A 1 98 ? -4.752 5.133 18.867 1.00 94.00 98 PHE A O 1
ATOM 750 N N . LYS A 1 99 ? -5.451 7.091 17.978 1.00 93.19 99 LYS A N 1
ATOM 751 C CA . LYS A 1 99 ? -5.629 7.827 19.234 1.00 93.19 99 LYS A CA 1
ATOM 752 C C . LYS A 1 99 ? -6.863 8.705 19.143 1.00 93.19 99 LYS A C 1
ATOM 754 O O . LYS A 1 99 ? -7.020 9.410 18.147 1.00 93.19 99 LYS A O 1
ATOM 759 N N . ASN A 1 100 ? -7.690 8.712 20.185 1.00 88.75 100 ASN A N 1
ATOM 760 C CA . ASN A 1 100 ? -8.942 9.471 20.224 1.00 88.75 100 ASN A CA 1
ATOM 761 C C . ASN A 1 100 ? -9.777 9.256 18.948 1.00 88.75 100 ASN A C 1
ATOM 763 O O . ASN A 1 100 ? -10.248 10.212 18.337 1.00 88.75 100 ASN A O 1
ATOM 767 N N . ASP A 1 101 ? -9.890 8.000 18.511 1.00 85.06 101 ASP A N 1
ATOM 768 C CA . ASP A 1 101 ? -10.645 7.594 17.321 1.00 85.06 101 ASP A CA 1
ATOM 769 C C . ASP A 1 101 ? -10.136 8.052 15.950 1.00 85.06 101 ASP A C 1
ATOM 771 O O . ASP A 1 101 ? -10.813 7.813 14.949 1.00 85.06 101 ASP A O 1
ATOM 775 N N . ALA A 1 102 ? -8.928 8.607 15.875 1.00 89.12 102 ALA A N 1
ATOM 776 C CA . ALA A 1 102 ? -8.289 8.983 14.618 1.00 89.12 102 ALA A CA 1
ATOM 777 C C . ALA A 1 102 ? -6.942 8.276 14.427 1.00 89.12 102 ALA A C 1
ATOM 779 O O . ALA A 1 102 ? -6.181 8.088 15.381 1.00 89.12 102 ALA A O 1
ATOM 780 N N . ALA A 1 103 ? -6.619 7.911 13.188 1.00 92.62 103 ALA A N 1
ATOM 781 C CA . ALA A 1 103 ? -5.300 7.448 12.797 1.00 92.62 103 ALA A CA 1
ATOM 782 C C . ALA A 1 103 ? -4.314 8.624 12.853 1.00 92.62 103 ALA A C 1
ATOM 784 O O . ALA A 1 103 ? -4.410 9.591 12.100 1.00 92.62 103 ALA A O 1
ATOM 785 N N . VAL A 1 104 ? -3.351 8.543 13.770 1.00 94.31 104 VAL A N 1
ATOM 786 C CA . VAL A 1 104 ? -2.357 9.605 14.006 1.00 94.31 104 VAL A CA 1
ATOM 787 C C . VAL A 1 104 ? -0.985 9.273 13.431 1.00 94.31 104 VAL A C 1
ATOM 789 O O . VAL A 1 104 ? -0.149 10.157 13.258 1.00 94.31 104 VAL A O 1
ATOM 792 N N . GLU A 1 105 ? -0.735 7.996 13.148 1.00 93.94 105 GLU A N 1
ATOM 793 C CA . GLU A 1 105 ? 0.524 7.515 12.593 1.00 93.94 105 GLU A CA 1
ATOM 794 C C . GLU A 1 105 ? 0.269 6.268 11.745 1.00 93.94 105 GLU A C 1
ATOM 796 O O . GLU A 1 105 ? -0.509 5.395 12.131 1.00 93.94 105 GLU A O 1
ATOM 801 N N . ALA A 1 106 ? 0.969 6.156 10.618 1.00 94.19 106 ALA A N 1
ATOM 802 C CA . ALA A 1 106 ? 1.024 4.927 9.842 1.00 94.19 106 ALA A CA 1
ATOM 803 C C . ALA A 1 106 ? 2.431 4.681 9.298 1.00 94.19 106 ALA A C 1
ATOM 805 O O . ALA A 1 106 ? 3.111 5.601 8.826 1.00 94.19 106 ALA A O 1
ATOM 806 N N . THR A 1 107 ? 2.846 3.418 9.308 1.00 94.75 107 THR A N 1
ATOM 807 C CA . THR A 1 107 ? 4.021 2.933 8.589 1.00 94.75 107 THR A CA 1
ATOM 808 C C . THR A 1 107 ? 3.591 1.844 7.602 1.00 94.75 107 THR A C 1
ATOM 810 O O . THR A 1 107 ? 2.802 0.981 7.971 1.00 94.75 107 THR A O 1
ATOM 813 N N . PRO A 1 108 ? 4.068 1.860 6.344 1.00 92.94 108 PRO A N 1
ATOM 814 C CA . PRO A 1 108 ? 3.640 0.866 5.352 1.00 92.94 108 PRO A CA 1
ATOM 815 C C . PRO A 1 108 ? 4.233 -0.536 5.556 1.00 92.94 108 PRO A C 1
ATOM 817 O O . PRO A 1 108 ? 3.586 -1.529 5.251 1.00 92.94 108 PRO A O 1
ATOM 820 N N . GLY A 1 109 ? 5.465 -0.628 6.066 1.00 94.69 109 GLY A N 1
ATOM 821 C CA . GLY A 1 109 ? 6.106 -1.911 6.369 1.00 94.69 109 GLY A CA 1
ATOM 822 C C . GLY A 1 109 ? 6.447 -2.752 5.136 1.00 94.69 109 GLY A C 1
ATOM 823 O O . GLY A 1 109 ? 6.303 -3.970 5.170 1.00 94.69 109 GLY A O 1
ATOM 824 N N . LEU A 1 110 ? 6.892 -2.125 4.040 1.00 95.12 110 LEU A N 1
ATOM 825 C CA . LEU A 1 110 ? 7.420 -2.849 2.881 1.00 95.12 110 LEU A CA 1
ATOM 826 C C . LEU A 1 110 ? 8.778 -3.478 3.223 1.00 95.12 110 LEU A C 1
ATOM 828 O O . LEU A 1 110 ? 9.699 -2.769 3.641 1.00 95.12 110 LEU A O 1
ATOM 832 N N . ALA A 1 111 ? 8.926 -4.781 2.996 1.00 94.81 111 ALA A N 1
ATOM 833 C CA . ALA A 1 111 ? 10.142 -5.539 3.269 1.00 94.81 111 ALA A CA 1
ATOM 834 C C . ALA A 1 111 ? 10.341 -6.697 2.271 1.00 94.81 111 ALA A C 1
ATOM 836 O O . ALA A 1 111 ? 9.596 -6.851 1.304 1.00 94.81 111 ALA A O 1
ATOM 837 N N . ASN A 1 112 ? 11.396 -7.494 2.482 1.00 94.19 112 ASN A N 1
ATOM 838 C CA . ASN A 1 112 ? 11.645 -8.764 1.784 1.00 94.19 112 ASN A CA 1
ATOM 839 C C . ASN A 1 112 ? 11.602 -8.698 0.246 1.00 94.19 112 ASN A C 1
ATOM 841 O O . ASN A 1 112 ? 11.155 -9.637 -0.410 1.00 94.19 112 ASN A O 1
ATOM 845 N N . VAL A 1 113 ? 12.099 -7.600 -0.332 1.00 93.62 113 VAL A N 1
ATOM 846 C CA . VAL A 1 113 ? 12.131 -7.397 -1.786 1.00 93.62 113 VAL A CA 1
ATOM 847 C C . VAL A 1 113 ? 13.100 -8.383 -2.457 1.00 93.62 113 VAL A C 1
ATOM 849 O O . VAL A 1 113 ? 14.290 -8.407 -2.135 1.00 93.62 113 VAL A O 1
ATOM 852 N N . LYS A 1 114 ? 12.602 -9.165 -3.420 1.00 93.44 114 LYS A N 1
ATOM 853 C CA . LYS A 1 114 ? 13.348 -10.149 -4.229 1.00 93.44 114 LYS A CA 1
ATOM 854 C C . LYS A 1 114 ? 13.073 -9.938 -5.720 1.00 93.44 114 LYS A C 1
ATOM 856 O O . LYS A 1 114 ? 12.105 -9.281 -6.077 1.00 93.44 114 LYS A O 1
ATOM 861 N N . GLY A 1 115 ? 13.918 -10.501 -6.586 1.00 89.69 115 GLY A N 1
ATOM 862 C CA . GLY A 1 115 ? 13.819 -10.347 -8.050 1.00 89.69 115 GLY A CA 1
ATOM 863 C C . GLY A 1 115 ? 14.645 -9.185 -8.617 1.00 89.69 115 GLY A C 1
ATOM 864 O O . GLY A 1 115 ? 14.806 -9.064 -9.825 1.00 89.69 115 GLY A O 1
ATOM 865 N N . VAL A 1 116 ? 15.247 -8.370 -7.747 1.00 87.12 116 VAL A N 1
ATOM 866 C CA . VAL A 1 116 ? 16.210 -7.316 -8.098 1.00 87.12 116 VAL A CA 1
ATOM 867 C C . VAL A 1 116 ? 17.428 -7.376 -7.185 1.00 87.12 116 VAL A C 1
ATOM 869 O O . VAL A 1 116 ? 17.389 -7.961 -6.101 1.00 87.12 116 VAL A O 1
ATOM 872 N N . ASN A 1 117 ? 18.527 -6.754 -7.613 1.00 85.88 117 ASN A N 1
ATOM 873 C CA . ASN A 1 117 ? 19.714 -6.644 -6.775 1.00 85.88 117 ASN A CA 1
ATOM 874 C C . ASN A 1 117 ? 19.473 -5.716 -5.564 1.00 85.88 117 ASN A C 1
ATOM 876 O O . ASN A 1 117 ? 18.565 -4.879 -5.550 1.00 85.88 117 ASN A O 1
ATOM 880 N N . ARG A 1 118 ? 20.334 -5.835 -4.547 1.00 80.06 118 ARG A N 1
ATOM 881 C CA . ARG A 1 118 ? 20.222 -5.060 -3.301 1.00 80.06 118 ARG A CA 1
ATOM 882 C C . ARG A 1 118 ? 20.351 -3.546 -3.500 1.00 80.06 118 ARG A C 1
ATOM 884 O O . ARG A 1 118 ? 19.753 -2.778 -2.751 1.00 80.06 118 ARG A O 1
ATOM 891 N N . ALA A 1 119 ? 21.124 -3.125 -4.500 1.00 76.50 119 ALA A N 1
ATOM 892 C CA . ALA A 1 119 ? 21.314 -1.713 -4.816 1.00 76.50 119 ALA A CA 1
ATOM 893 C C . ALA A 1 119 ? 20.013 -1.046 -5.293 1.00 76.50 119 ALA A C 1
ATOM 895 O O . ALA A 1 119 ? 19.835 0.147 -5.075 1.00 76.50 119 ALA A O 1
ATOM 896 N N . ILE A 1 120 ? 19.094 -1.815 -5.888 1.00 78.69 120 ILE A N 1
ATOM 897 C CA . ILE A 1 120 ? 17.768 -1.350 -6.315 1.00 78.69 120 ILE A CA 1
ATOM 898 C C . ILE A 1 120 ? 16.723 -1.573 -5.217 1.00 78.69 120 ILE A C 1
ATOM 900 O O . ILE A 1 120 ? 15.878 -0.708 -4.994 1.00 78.69 120 ILE A O 1
ATOM 904 N N . SER A 1 121 ? 16.773 -2.701 -4.499 1.00 83.00 121 SER A N 1
ATOM 905 C CA . SER A 1 121 ? 15.754 -2.997 -3.486 1.00 83.00 121 SER A CA 1
ATOM 906 C C . SER A 1 121 ? 15.779 -2.032 -2.301 1.00 83.00 121 SER A C 1
ATOM 908 O O . SER A 1 121 ? 14.720 -1.643 -1.810 1.00 83.00 121 SER A O 1
ATOM 910 N N . TRP A 1 122 ? 16.962 -1.604 -1.850 1.00 81.38 122 TRP A N 1
ATOM 911 C CA . TRP A 1 122 ? 17.077 -0.720 -0.689 1.00 81.38 122 TRP A CA 1
ATOM 912 C C . TRP A 1 122 ? 16.435 0.663 -0.910 1.00 81.38 122 TRP A C 1
ATOM 914 O O . TRP A 1 122 ? 15.615 1.055 -0.074 1.00 81.38 122 TRP A O 1
ATOM 924 N N . PRO A 1 123 ? 16.700 1.382 -2.021 1.00 78.06 123 PRO A N 1
ATOM 925 C CA . PRO A 1 123 ? 15.998 2.628 -2.327 1.00 78.06 123 PRO A CA 1
ATOM 926 C C . PRO A 1 123 ? 14.474 2.479 -2.389 1.00 78.06 123 PRO A C 1
ATOM 928 O O . PRO A 1 123 ? 13.774 3.347 -1.878 1.00 78.06 123 PRO A O 1
ATOM 931 N N . VAL A 1 124 ? 13.954 1.379 -2.948 1.00 83.50 124 VAL A N 1
ATOM 932 C CA . VAL A 1 124 ? 12.502 1.129 -3.037 1.00 83.50 124 VAL A CA 1
ATOM 933 C C . VAL A 1 124 ? 11.883 0.958 -1.651 1.00 83.50 124 VAL A C 1
ATOM 935 O O . VAL A 1 124 ? 10.886 1.603 -1.332 1.00 83.50 124 VAL A O 1
ATOM 938 N N . VAL A 1 125 ? 12.500 0.139 -0.796 1.00 86.00 125 VAL A N 1
ATOM 939 C CA . VAL A 1 125 ? 12.057 -0.051 0.596 1.00 86.00 125 VAL A CA 1
ATOM 940 C C . VAL A 1 125 ? 12.067 1.276 1.352 1.00 86.00 125 VAL A C 1
ATOM 942 O O . VAL A 1 125 ? 11.110 1.616 2.046 1.00 86.00 125 VAL A O 1
ATOM 945 N N . MET A 1 126 ? 13.141 2.048 1.199 1.00 82.94 126 MET A N 1
ATOM 946 C CA . MET A 1 126 ? 13.298 3.347 1.849 1.00 82.94 126 MET A CA 1
ATOM 947 C C . MET A 1 126 ? 12.256 4.355 1.382 1.00 82.94 126 MET A C 1
ATOM 949 O O . MET A 1 126 ? 11.683 5.054 2.212 1.00 82.94 126 MET A O 1
ATOM 953 N N . PHE A 1 127 ? 12.005 4.412 0.077 1.00 82.38 127 PHE A N 1
ATOM 954 C CA . PHE A 1 127 ? 10.982 5.250 -0.530 1.00 82.38 127 PHE A CA 1
ATOM 955 C C . PHE A 1 127 ? 9.614 4.908 0.047 1.00 82.38 127 PHE A C 1
ATOM 957 O O . PHE A 1 127 ? 9.004 5.754 0.695 1.00 82.38 127 PHE A O 1
ATOM 964 N N . VAL A 1 128 ? 9.164 3.658 -0.105 1.00 85.06 128 VAL A N 1
ATOM 965 C CA . VAL A 1 128 ? 7.796 3.269 0.262 1.00 85.06 128 VAL A CA 1
ATOM 966 C C . VAL A 1 128 ? 7.558 3.487 1.748 1.00 85.06 128 VAL A C 1
ATOM 968 O O . VAL A 1 128 ? 6.558 4.082 2.132 1.00 85.06 128 VAL A O 1
ATOM 971 N N . ASN A 1 129 ? 8.518 3.119 2.595 1.00 88.50 129 ASN A N 1
ATOM 972 C CA . ASN A 1 129 ? 8.358 3.262 4.038 1.00 88.50 129 ASN A CA 1
ATOM 973 C C . ASN A 1 129 ? 8.450 4.712 4.542 1.00 88.50 129 ASN A C 1
ATOM 975 O O . ASN A 1 129 ? 8.041 4.983 5.677 1.00 88.50 129 ASN A O 1
ATOM 979 N N . ARG A 1 130 ? 8.982 5.653 3.749 1.00 84.81 130 ARG A N 1
ATOM 980 C CA . ARG A 1 130 ? 9.167 7.063 4.147 1.00 84.81 130 ARG A CA 1
ATOM 981 C C . ARG A 1 130 ? 8.248 8.045 3.435 1.00 84.81 130 ARG A C 1
ATOM 983 O O . ARG A 1 130 ? 8.106 9.161 3.927 1.00 84.81 130 ARG A O 1
ATOM 990 N N . TRP A 1 131 ? 7.637 7.662 2.319 1.00 80.69 131 TRP A N 1
ATOM 991 C CA . TRP A 1 131 ? 6.897 8.596 1.483 1.00 80.69 131 TRP A CA 1
ATOM 992 C C . TRP A 1 131 ? 5.594 9.062 2.166 1.00 80.69 131 TRP A C 1
ATOM 994 O O . TRP A 1 131 ? 4.765 8.222 2.531 1.00 80.69 131 TRP A O 1
ATOM 1004 N N . PRO A 1 132 ? 5.373 10.384 2.331 1.00 82.62 132 PRO A N 1
ATOM 1005 C CA . PRO A 1 132 ? 4.220 10.910 3.063 1.00 82.62 132 PRO A CA 1
ATOM 1006 C C . PRO A 1 132 ? 2.862 10.483 2.501 1.00 82.62 132 PRO A C 1
ATOM 1008 O O . PRO A 1 132 ? 2.016 10.046 3.270 1.00 82.62 132 PRO A O 1
ATOM 1011 N N . SER A 1 133 ? 2.663 10.533 1.179 1.00 81.75 133 SER A N 1
ATOM 1012 C CA . SER A 1 133 ? 1.387 10.157 0.546 1.00 81.75 133 SER A CA 1
ATOM 1013 C C . SER A 1 133 ? 0.946 8.724 0.852 1.00 81.75 133 SER A C 1
ATOM 1015 O O . SER A 1 133 ? -0.238 8.508 1.079 1.00 81.75 133 SER A O 1
ATOM 1017 N N . ILE A 1 134 ? 1.869 7.759 0.937 1.00 83.81 134 ILE A N 1
ATOM 1018 C CA . ILE A 1 134 ? 1.531 6.366 1.273 1.00 83.81 134 ILE A CA 1
ATOM 1019 C C . ILE A 1 134 ? 1.046 6.283 2.722 1.00 83.81 134 ILE A C 1
ATOM 1021 O O . ILE A 1 134 ? 0.033 5.650 3.009 1.00 83.81 134 ILE A O 1
ATOM 1025 N N . ARG A 1 135 ? 1.733 6.969 3.641 1.00 89.38 135 ARG A N 1
ATOM 1026 C CA . ARG A 1 135 ? 1.337 7.028 5.056 1.00 89.38 135 ARG A CA 1
ATOM 1027 C C . ARG A 1 135 ? -0.020 7.708 5.219 1.00 89.38 135 ARG A C 1
ATOM 1029 O O . ARG A 1 135 ? -0.891 7.177 5.898 1.00 89.38 135 ARG A O 1
ATOM 1036 N N . THR A 1 136 ? -0.215 8.851 4.566 1.00 89.06 136 THR A N 1
ATOM 1037 C CA . THR A 1 136 ? -1.484 9.584 4.573 1.00 89.06 136 THR A CA 1
ATOM 1038 C C . THR A 1 136 ? -2.613 8.753 3.975 1.00 89.06 136 THR A C 1
ATOM 1040 O O . THR A 1 136 ? -3.681 8.696 4.573 1.00 89.06 136 THR A O 1
ATOM 1043 N N . GLY A 1 137 ? -2.376 8.059 2.860 1.00 87.00 137 GLY A N 1
ATOM 1044 C CA . GLY A 1 137 ? -3.362 7.175 2.240 1.00 87.00 137 GLY A CA 1
ATOM 1045 C C . GLY A 1 137 ? -3.778 6.025 3.159 1.00 87.00 137 GLY A C 1
ATOM 1046 O O . GLY A 1 137 ? -4.970 5.779 3.320 1.00 87.00 137 GLY A O 1
ATOM 1047 N N . LEU A 1 138 ? -2.818 5.377 3.833 1.00 90.12 138 LEU A N 1
ATOM 1048 C CA . LEU A 1 138 ? -3.113 4.336 4.826 1.00 90.12 13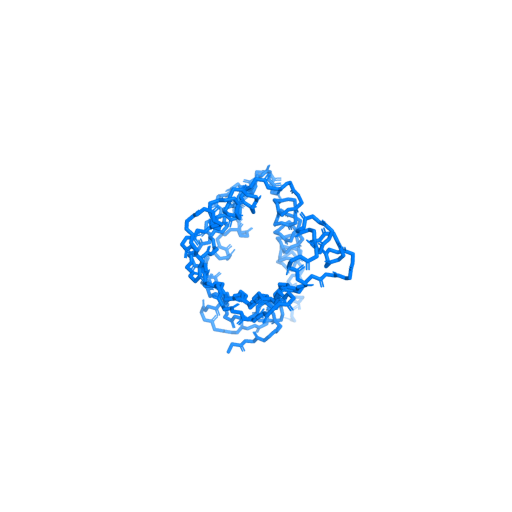8 LEU A CA 1
ATOM 1049 C C . LEU A 1 138 ? -3.996 4.864 5.962 1.00 90.12 138 LEU A C 1
ATOM 1051 O O . LEU A 1 138 ? -4.993 4.230 6.298 1.00 90.12 138 LEU A O 1
ATOM 1055 N N . MET A 1 139 ? -3.664 6.032 6.521 1.00 92.44 139 MET A N 1
ATOM 1056 C CA . MET A 1 139 ? -4.470 6.655 7.578 1.00 92.44 139 MET A CA 1
ATOM 1057 C C . MET A 1 139 ? -5.872 7.022 7.080 1.00 92.44 139 MET A C 1
ATOM 1059 O O . MET A 1 139 ? -6.852 6.724 7.752 1.00 92.44 139 MET A O 1
ATOM 1063 N N . GLN A 1 140 ? -5.991 7.597 5.879 1.00 90.50 140 GLN A N 1
ATOM 1064 C CA . GLN A 1 140 ? -7.280 7.982 5.296 1.00 90.50 140 GLN A CA 1
ATOM 1065 C C . GLN A 1 140 ? -8.209 6.785 5.091 1.00 90.50 140 GLN A C 1
ATOM 1067 O O . GLN A 1 140 ? -9.381 6.860 5.457 1.00 90.50 140 GLN A O 1
ATOM 1072 N N . VAL A 1 141 ? -7.699 5.687 4.527 1.00 88.00 141 VAL A N 1
ATOM 1073 C CA . VAL A 1 141 ? -8.481 4.458 4.326 1.00 88.00 141 VAL A CA 1
ATOM 1074 C C . VAL A 1 141 ? -8.906 3.874 5.673 1.00 88.00 141 VAL A C 1
ATOM 1076 O O . VAL A 1 141 ? -10.074 3.532 5.854 1.00 88.00 141 VAL A O 1
ATOM 1079 N N . ALA A 1 142 ? -7.984 3.816 6.634 1.00 90.25 142 ALA A N 1
ATOM 1080 C CA . ALA A 1 142 ? -8.251 3.299 7.968 1.00 90.25 142 ALA A CA 1
ATOM 1081 C C . ALA A 1 142 ? -9.320 4.117 8.714 1.00 90.25 142 ALA A C 1
ATOM 1083 O O . ALA A 1 142 ? -10.277 3.548 9.238 1.00 90.25 142 ALA A O 1
ATOM 1084 N N . ASP A 1 143 ? -9.211 5.446 8.697 1.00 89.44 143 ASP A N 1
ATOM 1085 C CA . ASP A 1 143 ? -10.182 6.353 9.314 1.00 89.44 143 ASP A CA 1
ATOM 1086 C C . ASP A 1 143 ? -11.538 6.326 8.614 1.00 89.44 143 ASP A C 1
ATOM 1088 O O . ASP A 1 143 ? -12.582 6.423 9.264 1.00 89.44 143 ASP A O 1
ATOM 1092 N N . ALA A 1 144 ? -11.553 6.240 7.282 1.00 87.38 144 ALA A N 1
ATOM 1093 C CA . ALA A 1 144 ? -12.790 6.128 6.519 1.00 87.38 144 ALA A CA 1
ATOM 1094 C C . ALA A 1 144 ? -13.534 4.840 6.883 1.00 87.38 144 ALA A C 1
ATOM 1096 O O . ALA A 1 144 ? -14.717 4.889 7.227 1.00 87.38 144 ALA A O 1
ATOM 1097 N N . TYR A 1 145 ? -12.831 3.706 6.886 1.00 88.19 145 TYR A N 1
ATOM 1098 C CA . TYR A 1 145 ? -13.436 2.423 7.214 1.00 88.19 145 TYR A CA 1
ATOM 1099 C C . TYR A 1 145 ? -13.884 2.348 8.677 1.00 88.19 145 TYR A C 1
ATOM 1101 O O . TYR A 1 145 ? -15.007 1.934 8.958 1.00 88.19 145 TYR A O 1
ATOM 1109 N N . ARG A 1 146 ? -13.058 2.814 9.620 1.00 87.94 146 ARG A N 1
ATOM 1110 C CA . ARG A 1 146 ? -13.397 2.810 11.049 1.00 87.94 146 ARG A CA 1
ATOM 1111 C C . ARG A 1 146 ? -14.647 3.640 11.350 1.00 87.94 146 ARG A C 1
ATOM 1113 O O . ARG A 1 146 ? -15.517 3.176 12.087 1.00 87.94 146 ARG A O 1
ATOM 1120 N N . ARG A 1 147 ? -14.782 4.829 10.744 1.00 86.94 147 ARG A N 1
ATOM 1121 C CA . ARG A 1 147 ? -15.999 5.657 10.851 1.00 86.94 147 ARG A CA 1
ATOM 1122 C C . ARG A 1 147 ? -17.217 4.960 10.252 1.00 86.94 147 ARG A C 1
ATOM 1124 O O . ARG A 1 147 ? -18.267 4.930 10.889 1.00 86.94 147 ARG A O 1
ATOM 1131 N N . HIS A 1 148 ? -17.071 4.371 9.066 1.00 86.69 148 HIS A N 1
ATOM 1132 C CA . HIS A 1 148 ? -18.144 3.620 8.419 1.00 86.69 148 HIS A CA 1
ATOM 1133 C C . HIS A 1 148 ? -18.626 2.443 9.290 1.00 86.69 148 HIS A C 1
ATOM 1135 O O . HIS A 1 148 ? -19.823 2.302 9.545 1.00 86.69 148 HIS A O 1
ATOM 1141 N N . ALA A 1 149 ? -17.700 1.625 9.797 1.00 86.00 149 ALA A N 1
ATOM 1142 C CA . ALA A 1 149 ? -18.017 0.441 10.590 1.00 86.00 149 ALA A CA 1
ATOM 1143 C C . ALA A 1 149 ? -18.724 0.789 11.911 1.00 86.00 149 ALA A C 1
ATOM 1145 O O . ALA A 1 149 ? -19.694 0.134 12.291 1.00 86.00 149 ALA A O 1
ATOM 1146 N N . ARG A 1 150 ? -18.292 1.853 12.598 1.00 83.25 150 ARG A N 1
ATOM 1147 C CA . ARG A 1 150 ? -18.926 2.296 13.850 1.00 83.25 150 ARG A CA 1
ATOM 1148 C C . ARG A 1 150 ? -20.283 2.959 13.639 1.00 83.25 150 ARG A C 1
ATOM 1150 O O . ARG A 1 150 ? -21.204 2.672 14.396 1.00 83.25 150 ARG A O 1
ATOM 1157 N N . GLY A 1 151 ? -20.447 3.745 12.574 1.00 78.69 151 GLY A N 1
ATOM 1158 C CA . GLY A 1 151 ? -21.750 4.309 12.208 1.00 78.69 151 GLY A CA 1
ATOM 1159 C C . GLY A 1 151 ? -22.810 3.236 11.916 1.00 78.69 151 GLY A C 1
ATOM 1160 O O . GLY A 1 151 ? -23.995 3.459 12.160 1.00 78.69 151 GLY A O 1
ATOM 1161 N N . ARG A 1 152 ? -22.400 2.041 11.460 1.00 69.56 152 ARG A N 1
ATOM 1162 C CA . ARG A 1 152 ? -23.283 0.865 11.364 1.00 69.56 152 ARG A CA 1
ATOM 1163 C C . ARG A 1 152 ? -23.654 0.271 12.723 1.00 69.56 152 ARG A C 1
ATOM 1165 O O . ARG A 1 152 ? -24.799 -0.127 12.903 1.00 69.56 152 ARG A O 1
ATOM 1172 N N . HIS A 1 153 ? -22.719 0.213 13.671 1.00 57.12 153 HIS A N 1
ATOM 1173 C CA . HIS A 1 153 ? -23.000 -0.283 15.023 1.00 57.12 153 HIS A CA 1
ATOM 1174 C C . HIS A 1 153 ? -23.973 0.621 15.796 1.00 57.12 153 HIS A C 1
ATOM 1176 O O . HIS A 1 153 ? -24.788 0.109 16.560 1.00 57.12 153 HIS A O 1
ATOM 1182 N N . GLU A 1 154 ? -23.930 1.935 15.570 1.00 54.78 154 GLU A N 1
ATOM 1183 C CA . GLU A 1 154 ? -24.864 2.892 16.183 1.00 54.78 154 GLU A CA 1
ATOM 1184 C C . GLU A 1 154 ? -26.269 2.851 15.551 1.00 54.78 154 GLU A C 1
ATOM 1186 O O . GLU A 1 154 ? -27.255 3.101 16.238 1.00 54.78 154 GLU A O 1
ATOM 1191 N N . ASN A 1 155 ? -26.381 2.466 14.273 1.00 49.69 155 ASN A N 1
ATOM 1192 C CA . ASN A 1 155 ? -27.644 2.379 13.522 1.00 49.69 155 ASN A CA 1
ATOM 1193 C C . ASN A 1 155 ? -28.122 0.930 13.294 1.00 49.69 155 ASN A C 1
ATOM 1195 O O . ASN A 1 155 ? -28.705 0.623 12.252 1.00 49.69 155 ASN A O 1
ATOM 1199 N N . GLY A 1 156 ? -27.862 0.024 14.244 1.00 41.31 156 GLY A N 1
ATOM 1200 C CA . GLY A 1 156 ? -28.327 -1.367 14.179 1.00 41.31 156 GLY A CA 1
ATOM 1201 C C . GLY A 1 156 ? -29.839 -1.479 13.897 1.00 41.31 156 GLY A C 1
ATOM 1202 O O . GLY A 1 156 ? -30.595 -0.568 14.241 1.00 41.31 156 GLY A O 1
ATOM 1203 N N . PRO A 1 157 ? -30.299 -2.574 13.257 1.00 41.62 157 PRO A N 1
ATOM 1204 C CA . PRO A 1 157 ? -31.639 -2.662 12.686 1.00 41.62 157 PRO A CA 1
ATOM 1205 C C . PRO A 1 157 ? -32.692 -2.398 13.760 1.00 41.62 157 PRO A C 1
ATOM 1207 O O . PRO A 1 157 ? -32.639 -2.986 14.843 1.00 41.62 157 PRO A O 1
ATOM 1210 N N . SER A 1 158 ? -33.664 -1.536 13.447 1.00 43.84 158 SER A N 1
ATOM 1211 C CA . SER A 1 158 ? -34.879 -1.400 14.244 1.00 43.84 158 SER A CA 1
ATOM 1212 C C . SER A 1 158 ? -35.479 -2.792 14.412 1.00 43.84 158 SER A C 1
ATOM 1214 O O . SER A 1 158 ? -35.932 -3.408 13.445 1.00 43.84 158 SER A O 1
ATOM 1216 N N . LYS A 1 159 ? -35.392 -3.301 15.638 1.00 36.12 159 LYS A N 1
ATOM 1217 C CA . LYS A 1 159 ? -35.947 -4.582 16.055 1.00 36.12 159 LYS A CA 1
ATOM 1218 C C . LYS A 1 159 ? -37.445 -4.600 15.696 1.00 36.12 159 LYS A C 1
ATOM 1220 O O . LYS A 1 159 ? -38.125 -3.653 16.097 1.00 36.12 159 LYS A O 1
ATOM 1225 N N . PRO A 1 160 ? -37.946 -5.587 14.932 1.00 48.38 160 PRO A N 1
ATOM 1226 C CA . PRO A 1 160 ? -39.384 -5.785 14.787 1.00 48.38 160 PRO A CA 1
ATOM 1227 C C . PRO A 1 160 ? -40.017 -6.230 16.112 1.00 48.38 160 PRO A C 1
ATOM 1229 O O . PRO A 1 160 ? -39.310 -6.865 16.935 1.00 48.38 160 PRO A O 1
#

pLDDT: mean 87.37, std 10.8, range [36.12, 97.12]

Radius of gyration: 17.89 Å; chains: 1; bounding box: 61×27×44 Å